Protein AF-L7F9A3-F1 (afdb_monomer_lite)

Structure (mmCIF, N/CA/C/O backbone):
data_AF-L7F9A3-F1
#
_entry.id   AF-L7F9A3-F1
#
loop_
_atom_site.group_PDB
_atom_site.id
_atom_site.type_symbol
_atom_site.label_atom_id
_atom_site.label_alt_id
_atom_site.label_comp_id
_atom_site.label_asym_id
_atom_site.label_entity_id
_atom_site.label_seq_id
_atom_site.pdbx_PDB_ins_code
_atom_site.Cartn_x
_atom_site.Cartn_y
_atom_site.Cartn_z
_atom_site.occupancy
_atom_site.B_iso_or_equiv
_atom_site.auth_seq_id
_atom_site.auth_comp_id
_atom_site.auth_asym_id
_atom_site.auth_atom_id
_atom_site.pdbx_PDB_model_num
ATOM 1 N N . MET A 1 1 ? 19.838 0.851 -25.128 1.00 42.16 1 MET A N 1
ATOM 2 C CA . MET A 1 1 ? 20.560 2.117 -24.874 1.00 42.16 1 MET A CA 1
ATOM 3 C C . MET A 1 1 ? 21.453 1.908 -23.657 1.00 42.16 1 MET A C 1
ATOM 5 O O . MET A 1 1 ? 20.967 1.369 -22.673 1.00 42.16 1 MET A O 1
ATOM 9 N N . LYS A 1 2 ? 22.754 2.203 -23.758 1.00 40.41 2 LYS A N 1
ATOM 10 C CA . LYS A 1 2 ? 23.731 2.101 -22.658 1.00 40.41 2 LYS A CA 1
ATOM 11 C C . LYS A 1 2 ? 23.916 3.503 -22.075 1.00 40.41 2 LYS A C 1
ATOM 13 O O . LYS A 1 2 ? 24.050 4.438 -22.855 1.00 40.41 2 LYS A O 1
ATOM 18 N N . ALA A 1 3 ? 23.916 3.638 -20.754 1.00 48.31 3 ALA A N 1
ATOM 19 C CA . ALA A 1 3 ? 24.306 4.870 -20.080 1.00 48.31 3 ALA A CA 1
ATOM 20 C C . ALA A 1 3 ? 25.472 4.557 -19.137 1.00 48.31 3 ALA A C 1
ATOM 22 O O . ALA A 1 3 ? 25.423 3.591 -18.375 1.00 48.31 3 ALA A O 1
ATOM 23 N N . GLU A 1 4 ? 26.533 5.346 -19.259 1.00 55.00 4 GLU A N 1
ATOM 24 C CA . GLU A 1 4 ? 27.693 5.353 -18.378 1.00 55.00 4 GLU A CA 1
ATOM 25 C C . GLU A 1 4 ? 27.300 5.987 -17.032 1.00 55.00 4 GLU A C 1
ATOM 27 O O . GLU A 1 4 ? 26.703 7.059 -17.002 1.00 55.00 4 GLU A O 1
ATOM 32 N N . GLY A 1 5 ? 27.615 5.305 -15.925 1.00 66.88 5 GLY A N 1
ATOM 33 C CA . GLY A 1 5 ? 27.687 5.881 -14.575 1.00 66.88 5 GLY A CA 1
ATOM 34 C C . GLY A 1 5 ? 26.419 6.537 -14.012 1.00 66.88 5 GLY A C 1
ATOM 35 O O . GLY A 1 5 ? 26.419 7.729 -13.730 1.00 66.88 5 GLY A O 1
ATOM 36 N N . GLY A 1 6 ? 25.355 5.774 -13.760 1.00 54.53 6 GLY A N 1
ATOM 37 C CA . GLY A 1 6 ? 24.182 6.276 -13.034 1.00 54.53 6 GLY A CA 1
ATOM 38 C C . GLY A 1 6 ? 23.103 5.207 -12.919 1.00 54.53 6 GLY A C 1
ATOM 39 O O . GLY A 1 6 ? 22.961 4.390 -13.824 1.00 54.53 6 GLY A O 1
ATOM 40 N N . TRP A 1 7 ? 22.387 5.164 -11.792 1.00 56.69 7 TRP A N 1
ATOM 41 C CA . TRP A 1 7 ? 21.374 4.144 -11.497 1.00 56.69 7 TRP A CA 1
ATOM 42 C C . TRP A 1 7 ? 20.431 3.886 -12.687 1.00 56.69 7 TRP A C 1
ATOM 44 O O . TRP A 1 7 ? 19.875 4.809 -13.282 1.00 56.69 7 TRP A O 1
ATOM 54 N N . VAL A 1 8 ? 20.267 2.605 -13.024 1.00 65.25 8 VAL A N 1
ATOM 55 C CA . VAL A 1 8 ? 19.489 2.097 -14.162 1.00 65.25 8 VAL A CA 1
ATOM 56 C C . VAL A 1 8 ? 17.990 2.166 -13.843 1.00 65.25 8 VAL A C 1
ATOM 58 O 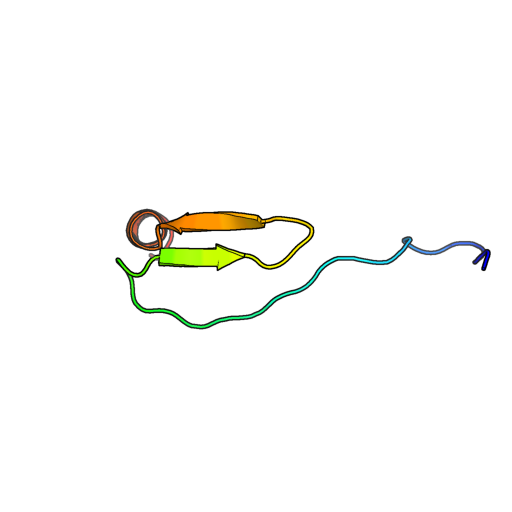O . VAL A 1 8 ? 17.395 1.157 -13.494 1.00 65.25 8 VAL A O 1
ATOM 61 N N . GLY A 1 9 ? 17.375 3.347 -13.954 1.00 75.94 9 GLY A N 1
ATOM 62 C CA . GLY A 1 9 ? 15.916 3.534 -13.846 1.00 75.94 9 GLY A CA 1
ATOM 63 C C . GLY A 1 9 ? 15.267 3.056 -12.531 1.00 75.94 9 GLY A C 1
ATOM 64 O O . GLY A 1 9 ? 15.930 2.591 -11.609 1.00 75.94 9 GLY A O 1
ATOM 65 N N . GLY A 1 10 ? 13.944 3.206 -12.415 1.00 80.12 10 GLY A N 1
ATOM 66 C CA . GLY A 1 10 ? 13.187 2.791 -11.230 1.00 80.12 10 GLY A CA 1
ATOM 67 C C . GLY A 1 10 ? 11.678 2.794 -11.469 1.00 80.12 10 GLY A C 1
ATOM 68 O O . GLY A 1 10 ? 11.186 3.495 -12.352 1.00 80.12 10 GLY A O 1
ATOM 69 N N . TYR A 1 11 ? 10.948 1.995 -10.691 1.00 85.25 11 TYR A N 1
ATOM 7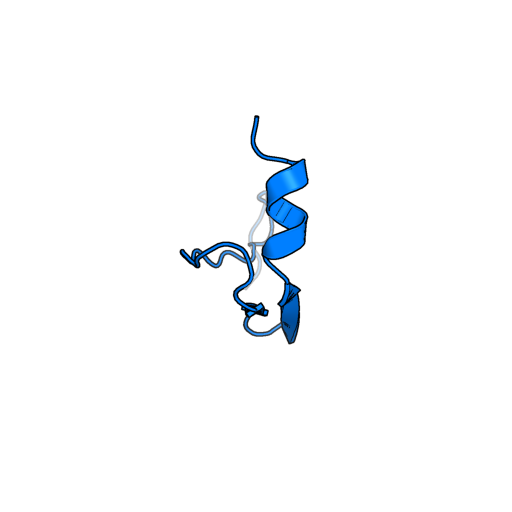0 C CA . TYR A 1 11 ? 9.487 1.911 -10.740 1.00 85.25 11 TYR A CA 1
ATOM 71 C C . TYR A 1 11 ? 8.856 2.889 -9.738 1.00 85.25 11 TYR A C 1
ATOM 73 O O . TYR A 1 11 ? 9.273 2.939 -8.580 1.00 85.25 11 TYR A O 1
ATOM 81 N N . ARG A 1 12 ? 7.853 3.666 -10.171 1.00 88.56 12 ARG A N 1
ATOM 82 C CA . ARG A 1 12 ? 7.112 4.606 -9.316 1.00 88.56 12 ARG A CA 1
ATOM 83 C C . ARG A 1 12 ? 5.632 4.632 -9.693 1.00 88.56 12 ARG A C 1
ATOM 85 O O . ARG A 1 12 ? 5.298 4.980 -10.818 1.00 88.56 12 ARG A O 1
ATOM 92 N N . ASP A 1 13 ? 4.776 4.350 -8.717 1.00 89.88 13 ASP A N 1
ATOM 93 C CA . ASP A 1 13 ? 3.321 4.539 -8.767 1.00 89.88 13 ASP A CA 1
ATOM 94 C C . ASP A 1 13 ? 2.892 5.280 -7.491 1.00 89.88 13 ASP A C 1
ATOM 96 O O . ASP A 1 13 ? 3.456 5.045 -6.420 1.00 89.88 13 ASP A O 1
ATOM 100 N N . ILE A 1 14 ? 1.950 6.220 -7.600 1.00 92.44 14 ILE A N 1
ATOM 101 C CA . ILE A 1 14 ? 1.429 6.989 -6.459 1.00 92.44 14 ILE A CA 1
ATOM 102 C C . ILE A 1 14 ? -0.088 6.953 -6.517 1.00 92.44 14 ILE A C 1
ATOM 104 O O . ILE A 1 14 ? -0.686 7.353 -7.514 1.00 92.44 14 ILE A O 1
ATOM 108 N N . ARG A 1 15 ? -0.710 6.521 -5.419 1.00 89.88 15 ARG A N 1
ATOM 109 C CA . ARG A 1 15 ? -2.163 6.448 -5.275 1.00 89.88 15 ARG A CA 1
ATOM 110 C C . ARG A 1 15 ? -2.588 6.866 -3.875 1.00 89.88 15 ARG A C 1
ATOM 112 O O . ARG A 1 15 ? -1.811 6.779 -2.927 1.00 89.88 15 ARG A O 1
ATOM 119 N N . THR A 1 16 ? -3.844 7.277 -3.755 1.00 93.31 16 THR A N 1
ATOM 120 C CA . THR A 1 16 ? -4.511 7.516 -2.474 1.00 93.31 16 THR A CA 1
ATOM 121 C C . THR A 1 16 ? -5.738 6.622 -2.408 1.00 93.31 16 THR A C 1
ATOM 123 O O . THR A 1 16 ? -6.552 6.627 -3.327 1.00 93.31 16 THR A O 1
ATOM 126 N N . ALA A 1 17 ? -5.843 5.858 -1.329 1.00 93.81 17 ALA A N 1
ATOM 127 C CA . ALA A 1 17 ? -6.947 4.955 -1.038 1.00 93.81 17 ALA A CA 1
ATOM 128 C C . ALA A 1 17 ? -7.289 5.073 0.450 1.00 93.81 17 ALA A C 1
ATOM 130 O O . ALA A 1 17 ? -6.446 5.486 1.255 1.00 93.81 17 ALA A O 1
ATOM 131 N N . LYS A 1 18 ? -8.524 4.745 0.821 1.00 94.81 18 LYS A N 1
ATOM 132 C CA . LYS A 1 18 ? -8.922 4.685 2.233 1.00 94.81 18 LYS A CA 1
ATOM 133 C C . LYS A 1 18 ? -8.392 3.399 2.860 1.00 94.81 18 LYS A C 1
ATOM 135 O O . LYS A 1 18 ? -8.304 2.383 2.183 1.00 94.81 18 LYS A O 1
ATOM 140 N N . PHE A 1 19 ? -8.108 3.420 4.162 1.00 94.25 19 PHE A N 1
ATOM 141 C CA . PHE A 1 19 ? -7.794 2.188 4.889 1.00 94.25 19 PHE A CA 1
ATOM 142 C C . PHE A 1 19 ? -8.930 1.166 4.765 1.00 94.25 19 PHE A C 1
ATOM 144 O O . PHE A 1 19 ? -10.103 1.528 4.887 1.00 94.25 19 PHE A O 1
ATOM 151 N N . GLY A 1 20 ? -8.560 -0.092 4.533 1.00 93.69 20 GLY A N 1
ATOM 152 C CA . GLY A 1 20 ? -9.491 -1.189 4.270 1.00 93.69 20 GLY A CA 1
ATOM 1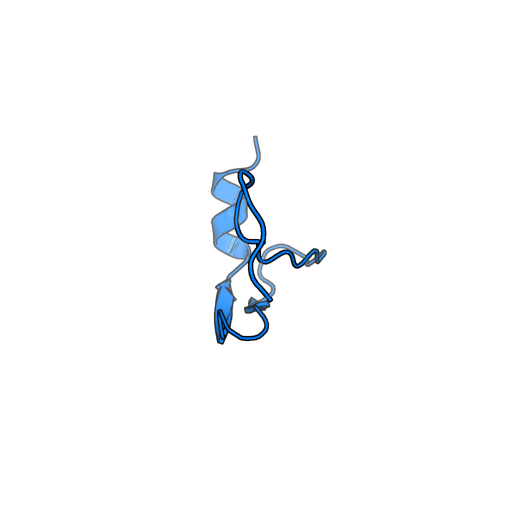53 C C . GLY A 1 20 ? -9.857 -1.352 2.795 1.00 93.69 20 GLY A C 1
ATOM 154 O O . GLY A 1 20 ? -10.495 -2.338 2.435 1.00 93.69 20 GLY A O 1
ATOM 155 N N . GLU A 1 21 ? -9.443 -0.431 1.919 1.00 96.38 21 GLU A N 1
ATOM 156 C CA . GLU A 1 21 ? -9.527 -0.645 0.475 1.00 96.38 21 GLU A CA 1
ATOM 157 C C . GLU A 1 21 ? -8.363 -1.514 -0.004 1.00 96.38 21 GLU A C 1
ATOM 159 O O . GLU A 1 21 ? -7.240 -1.440 0.503 1.00 96.38 21 GLU A O 1
ATOM 164 N N . LYS A 1 22 ? -8.627 -2.323 -1.026 1.00 95.56 22 LYS A N 1
ATOM 165 C CA . LYS A 1 22 ? -7.595 -3.092 -1.708 1.00 95.56 22 LYS A CA 1
ATOM 166 C C . LYS A 1 22 ? -7.063 -2.324 -2.910 1.00 95.56 22 LYS A C 1
ATOM 168 O O . LYS A 1 22 ? -7.836 -1.827 -3.728 1.00 95.56 22 LYS A O 1
ATOM 173 N N . VAL A 1 23 ? -5.742 -2.246 -3.036 1.00 95.31 23 VAL A N 1
ATOM 174 C CA . VAL A 1 23 ? -5.067 -1.556 -4.139 1.00 95.31 23 VAL A CA 1
ATOM 175 C C . VAL A 1 23 ? -4.294 -2.569 -4.973 1.00 95.31 23 VAL A C 1
ATOM 177 O O . VAL A 1 23 ? -3.307 -3.131 -4.508 1.00 95.31 23 VAL A O 1
ATOM 180 N N . LEU A 1 24 ? -4.706 -2.768 -6.228 1.00 95.56 24 LEU A N 1
ATOM 181 C CA . LEU A 1 24 ? -3.916 -3.517 -7.206 1.00 95.56 24 LEU A CA 1
ATOM 182 C C . LEU A 1 24 ? -2.755 -2.645 -7.697 1.00 95.56 24 LEU A C 1
ATOM 184 O O . LEU A 1 24 ? -2.978 -1.625 -8.364 1.00 95.56 24 LEU A O 1
ATOM 188 N N . LEU A 1 25 ? -1.529 -3.046 -7.363 1.00 92.94 25 LEU A N 1
ATOM 189 C CA . LEU A 1 25 ? -0.321 -2.422 -7.888 1.00 92.94 25 LEU A CA 1
ATOM 190 C C . LEU A 1 25 ? -0.154 -2.809 -9.365 1.00 92.94 25 LEU A C 1
ATOM 192 O O . LEU A 1 25 ? -0.268 -3.993 -9.689 1.00 92.94 25 LEU A O 1
ATOM 196 N N . PRO A 1 26 ? 0.100 -1.840 -10.264 1.00 91.00 26 PRO A N 1
ATOM 197 C CA . PRO A 1 26 ? 0.243 -2.142 -11.679 1.00 91.00 26 PRO 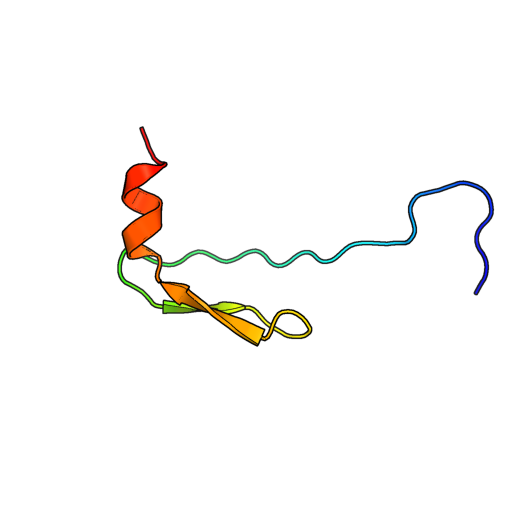A CA 1
ATOM 198 C C . PRO A 1 26 ? 1.468 -3.020 -11.970 1.00 91.00 26 PRO A C 1
ATOM 200 O O . PRO A 1 26 ? 2.360 -3.208 -11.134 1.00 91.00 26 PRO A O 1
ATOM 203 N N . ASP A 1 27 ? 1.503 -3.573 -13.181 1.00 90.31 27 ASP A N 1
ATOM 204 C CA . ASP A 1 27 ? 2.658 -4.313 -13.678 1.00 90.31 27 ASP A CA 1
ATOM 205 C C . ASP A 1 27 ? 3.941 -3.458 -13.616 1.00 90.31 27 ASP A C 1
ATOM 207 O O . ASP A 1 27 ? 3.895 -2.242 -13.829 1.00 90.31 27 ASP A O 1
ATOM 211 N N . PRO A 1 28 ? 5.105 -4.070 -13.334 1.00 89.94 28 PRO A N 1
ATOM 212 C CA . PRO A 1 28 ? 5.341 -5.515 -13.232 1.00 89.94 28 PRO A CA 1
ATOM 213 C C . PRO A 1 28 ? 5.041 -6.110 -11.847 1.00 89.94 28 PRO A C 1
ATOM 215 O O . PRO A 1 28 ? 5.335 -7.279 -11.620 1.00 89.94 28 PRO A O 1
ATOM 218 N N . ILE A 1 29 ? 4.533 -5.316 -10.899 1.00 92.19 29 ILE A N 1
ATOM 219 C CA . ILE A 1 29 ? 4.355 -5.773 -9.519 1.00 92.19 29 ILE A CA 1
ATOM 220 C C . ILE A 1 29 ? 3.139 -6.697 -9.405 1.00 92.19 29 ILE A C 1
ATOM 222 O O . ILE A 1 29 ? 3.263 -7.782 -8.847 1.00 92.19 29 ILE A O 1
ATOM 226 N N . GLY A 1 30 ? 1.979 -6.281 -9.926 1.00 93.06 30 GLY A N 1
ATOM 227 C CA . GLY A 1 30 ? 0.809 -7.152 -10.105 1.00 93.06 30 GLY A CA 1
ATOM 228 C C . GLY A 1 30 ? 0.210 -7.762 -8.829 1.00 93.06 30 GLY A C 1
ATOM 229 O O . GLY A 1 30 ? -0.514 -8.752 -8.919 1.00 93.06 30 GLY A O 1
ATOM 230 N N . ILE A 1 31 ? 0.502 -7.214 -7.642 1.00 93.69 31 ILE A N 1
ATOM 231 C CA . ILE A 1 31 ? -0.041 -7.701 -6.361 1.00 93.69 31 ILE A CA 1
ATOM 232 C C . ILE A 1 31 ? -1.169 -6.809 -5.851 1.00 93.69 31 ILE A C 1
ATOM 234 O O . ILE A 1 31 ? -1.201 -5.603 -6.103 1.00 93.69 31 ILE A O 1
ATOM 238 N N . GLU A 1 32 ? -2.060 -7.402 -5.065 1.00 95.38 32 GLU A N 1
ATOM 239 C CA . GLU A 1 32 ? -3.099 -6.686 -4.335 1.00 95.38 32 GLU A CA 1
ATOM 240 C C . GLU A 1 32 ? -2.611 -6.354 -2.916 1.00 95.38 32 GLU A C 1
ATOM 242 O O . GLU A 1 32 ? -2.256 -7.244 -2.144 1.00 95.38 32 GLU A O 1
ATOM 247 N N . LEU A 1 33 ? -2.582 -5.066 -2.577 1.00 93.31 33 LEU A N 1
ATOM 248 C CA . LEU A 1 33 ? -2.257 -4.570 -1.244 1.00 93.31 33 LEU A CA 1
ATOM 249 C C . LEU A 1 33 ? -3.547 -4.291 -0.470 1.00 93.31 33 LEU A C 1
ATOM 251 O O . LEU A 1 33 ? -4.313 -3.405 -0.850 1.00 93.31 33 LEU A O 1
ATOM 255 N N . ASP A 1 34 ? -3.764 -5.005 0.634 1.00 94.50 34 ASP A N 1
ATOM 256 C CA . ASP A 1 34 ? -4.771 -4.630 1.628 1.00 94.50 34 ASP A CA 1
ATOM 257 C C . ASP A 1 34 ? -4.249 -3.439 2.435 1.00 94.50 34 ASP A C 1
ATOM 259 O O . ASP A 1 34 ? -3.254 -3.545 3.155 1.00 94.50 34 ASP A O 1
ATOM 263 N N . THR A 1 35 ? -4.895 -2.284 2.295 1.00 95.31 35 THR A N 1
ATOM 264 C CA . THR A 1 35 ? -4.449 -1.068 2.977 1.00 95.31 35 THR A CA 1
ATOM 265 C C . THR A 1 35 ? -4.786 -1.057 4.466 1.00 95.31 35 THR A C 1
ATOM 267 O O . THR A 1 35 ? -4.248 -0.216 5.181 1.00 95.31 35 THR A O 1
ATOM 270 N N . GLU A 1 36 ? -5.612 -1.975 4.981 1.00 95.81 36 GLU A N 1
ATOM 271 C CA . GLU A 1 36 ? -5.940 -2.028 6.412 1.00 95.81 36 GLU A CA 1
ATOM 272 C C . GLU A 1 36 ? -4.686 -2.221 7.279 1.00 95.81 36 GLU A C 1
ATOM 274 O O . GLU A 1 36 ? -4.541 -1.563 8.310 1.00 95.81 36 GLU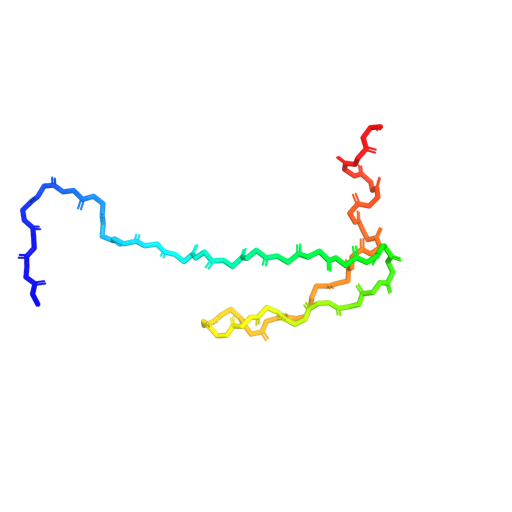 A O 1
ATOM 279 N N . ILE A 1 37 ? -3.722 -3.038 6.825 1.00 93.94 37 ILE A N 1
ATOM 280 C CA . ILE A 1 37 ? -2.467 -3.293 7.555 1.00 93.94 37 ILE A CA 1
ATOM 281 C C . ILE A 1 37 ? -1.623 -2.026 7.749 1.00 93.94 37 ILE A C 1
ATOM 283 O O . ILE A 1 37 ? -0.833 -1.945 8.692 1.00 93.94 37 ILE A O 1
ATOM 287 N N . LEU A 1 38 ? -1.799 -1.020 6.884 1.00 93.00 38 LEU A N 1
ATOM 288 C CA . LEU A 1 38 ? -1.020 0.215 6.912 1.00 93.00 38 LEU A CA 1
ATOM 289 C C . LEU A 1 38 ? -1.346 1.087 8.129 1.00 93.00 38 LEU A C 1
ATOM 291 O O . LEU A 1 38 ? -0.495 1.874 8.537 1.00 93.00 38 LEU A O 1
ATOM 295 N N . LYS A 1 39 ? -2.513 0.905 8.765 1.00 93.38 39 LYS A N 1
ATOM 296 C CA . LYS A 1 39 ? -2.854 1.575 10.033 1.00 93.38 39 LYS A CA 1
ATOM 297 C C . LYS A 1 39 ? -1.821 1.320 11.130 1.00 93.38 39 LYS A C 1
ATOM 299 O O . LYS A 1 39 ? -1.599 2.193 11.955 1.00 93.38 39 LYS A O 1
ATOM 304 N N . ASN A 1 40 ? -1.150 0.166 11.110 1.00 94.12 40 ASN A N 1
ATOM 305 C CA . ASN A 1 40 ? -0.115 -0.178 12.091 1.00 94.12 40 ASN A CA 1
ATOM 306 C C . ASN A 1 40 ? 1.181 0.637 11.933 1.00 94.12 40 ASN A C 1
ATOM 308 O O . ASN A 1 40 ? 2.057 0.564 12.790 1.00 94.12 40 ASN A O 1
ATOM 312 N N . TYR A 1 41 ? 1.325 1.370 10.828 1.00 90.19 41 TYR A N 1
ATOM 313 C CA . TYR A 1 41 ? 2.529 2.127 10.481 1.00 90.19 41 TYR A CA 1
ATOM 314 C C . TYR A 1 41 ? 2.301 3.642 10.485 1.00 90.19 41 TYR A C 1
ATOM 316 O O . TYR A 1 41 ? 3.228 4.400 10.203 1.00 90.19 41 TYR A O 1
ATOM 324 N N . VAL A 1 42 ? 1.083 4.090 10.795 1.00 87.00 42 VAL A N 1
ATOM 325 C CA . VAL A 1 42 ? 0.750 5.505 10.967 1.00 87.00 42 VAL A CA 1
ATOM 326 C C . VAL A 1 42 ? 0.674 5.782 12.470 1.00 87.00 42 VAL A C 1
ATOM 328 O O . VAL A 1 42 ? -0.100 5.128 13.164 1.00 87.00 42 VAL A O 1
ATOM 331 N N . CYS A 1 43 ? 1.524 6.693 12.962 1.00 62.06 43 CYS A N 1
ATOM 332 C CA . CYS A 1 43 ? 1.520 7.155 14.358 1.00 62.06 43 CYS A CA 1
ATOM 333 C C . CYS A 1 43 ? 0.286 8.001 14.689 1.00 62.06 43 CYS A C 1
ATOM 335 O O . CYS A 1 43 ? -0.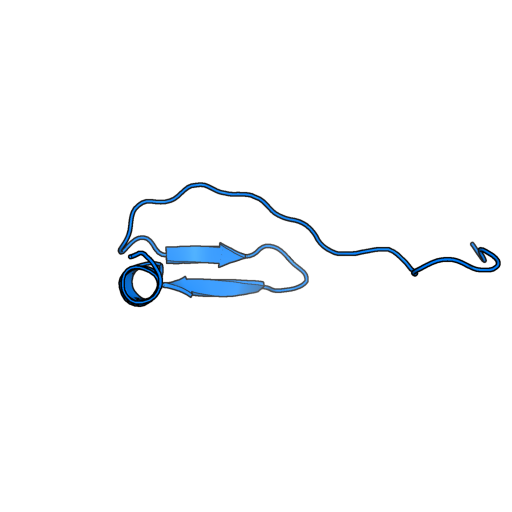155 8.771 13.804 1.00 62.06 43 CYS A O 1
#

Foldseek 3Di:
DDDPDDDDDDDDDDDDDDQQDWDQDDPPVRDIDRNVVVVVVDD

Radius of gyration: 15.28 Å; chains: 1; bounding box: 37×15×39 Å

Secondary structure (DSSP, 8-state):
---SSS------------TT-EEEPTTTT-PEEEGGGGGGG--

Sequence (43 aa):
MKAEGGWVGGYRDIRTAKFGEKVLLPDPIGIELDTEILKNYVC

Organism: Streptomyces turgidiscabies (strain Car8) (NCBI:txid698760)

pLDDT: mean 84.07, std 16.18, range [40.41, 96.38]